Protein AF-A0A7J9R5N6-F1 (afdb_monomer_lite)

Sequence (129 aa):
MNKGIIIGIPIIIAVIIGILAVSMMPEGSEKMEVEDTLDKEIRPEDNPEIEKKIKEIEKIADENDYEVLPREWQTSGPFQVDRTQYALGEKIFIRIGGLQFQDIGQIAVMKPLNDTHKEVYLTIPFDGA

Secondary structure (DSSP, 8-state):
--HHHHHHHHHHHHHHHHHHHHHTS-----------GGG--------HHHHHHHHHHHHHHHHS----PPP--EEETTEEES-S---TTPPPPEEE-S--TT-EEEEEEEEESSSS-EEEEEEEEEE--

Radius of gyration: 31.15 Å; chains: 1; bounding box: 103×32×51 Å

Structure (mmCIF, N/CA/C/O backbone):
data_AF-A0A7J9R5N6-F1
#
_entry.id   AF-A0A7J9R5N6-F1
#
loop_
_atom_site.group_PDB
_atom_site.id
_atom_site.type_symbol
_atom_site.label_atom_id
_atom_site.label_alt_id
_atom_site.label_comp_id
_atom_site.label_asym_id
_atom_site.label_entity_id
_atom_site.label_seq_id
_atom_site.pdbx_PDB_ins_code
_atom_site.Cartn_x
_atom_site.Cartn_y
_atom_site.Cartn_z
_atom_site.occupancy
_atom_site.B_iso_or_equiv
_atom_site.auth_seq_id
_atom_site.auth_comp_id
_atom_site.auth_asym_id
_atom_site.auth_atom_id
_atom_site.pdbx_PDB_model_num
ATOM 1 N N . MET A 1 1 ? 82.107 11.841 15.723 1.00 51.16 1 MET A N 1
ATOM 2 C CA . MET A 1 1 ? 80.765 11.316 16.061 1.00 51.16 1 MET A CA 1
ATOM 3 C C . MET A 1 1 ? 79.740 12.292 15.497 1.00 51.16 1 MET A C 1
ATOM 5 O O . MET A 1 1 ? 79.662 13.426 15.959 1.00 51.16 1 MET A O 1
ATOM 9 N N . ASN A 1 2 ? 79.102 11.927 14.382 1.00 46.72 2 ASN A N 1
ATOM 10 C CA . ASN A 1 2 ? 78.453 12.880 13.478 1.00 46.72 2 ASN A CA 1
ATOM 11 C C . ASN A 1 2 ? 77.082 13.306 14.013 1.00 46.72 2 ASN A C 1
ATOM 13 O O . ASN A 1 2 ? 76.131 12.527 14.006 1.00 46.72 2 ASN A O 1
ATOM 17 N N . LYS A 1 3 ? 76.991 14.568 14.446 1.00 49.97 3 LYS A N 1
ATOM 18 C CA . LYS A 1 3 ? 75.804 15.192 15.057 1.00 49.97 3 LYS A CA 1
ATOM 19 C C . LYS A 1 3 ? 74.533 15.116 14.186 1.00 49.97 3 LYS A C 1
ATOM 21 O O . LYS A 1 3 ? 73.443 15.228 14.724 1.00 49.97 3 LYS A O 1
ATOM 26 N N . GLY A 1 4 ? 74.655 14.860 12.879 1.00 52.09 4 GLY A N 1
ATOM 27 C CA . GLY A 1 4 ? 73.518 14.674 11.966 1.00 52.09 4 GLY A CA 1
ATOM 28 C C . GLY A 1 4 ? 72.797 13.321 12.076 1.00 52.09 4 GLY A C 1
ATOM 29 O O . GLY A 1 4 ? 71.593 13.267 11.861 1.00 52.09 4 GLY A O 1
ATOM 30 N N . ILE A 1 5 ? 73.483 12.239 12.474 1.00 47.03 5 ILE A N 1
ATOM 31 C CA . ILE A 1 5 ? 72.847 10.911 12.637 1.00 47.03 5 ILE A CA 1
ATOM 32 C C . ILE A 1 5 ? 72.027 10.861 13.937 1.00 47.03 5 ILE A C 1
ATOM 34 O O . ILE A 1 5 ? 70.969 10.242 13.989 1.00 47.03 5 ILE A O 1
ATOM 38 N N . ILE A 1 6 ? 72.474 11.582 14.969 1.00 49.31 6 ILE A N 1
ATOM 39 C CA . ILE A 1 6 ? 71.835 11.610 16.294 1.00 49.31 6 ILE A CA 1
ATOM 40 C C . ILE A 1 6 ? 70.508 12.392 16.274 1.00 49.31 6 ILE A C 1
ATOM 42 O O . ILE A 1 6 ? 69.624 12.094 17.066 1.00 49.31 6 ILE A O 1
ATOM 46 N N . ILE A 1 7 ? 70.339 13.353 15.356 1.00 52.22 7 ILE A N 1
ATOM 47 C CA . ILE A 1 7 ? 69.113 14.166 15.239 1.00 52.22 7 ILE A CA 1
ATOM 48 C C . ILE A 1 7 ? 68.094 13.525 14.276 1.00 52.22 7 ILE A C 1
ATOM 50 O O . ILE A 1 7 ? 66.893 13.682 14.469 1.00 52.22 7 ILE A O 1
ATOM 54 N N . GLY A 1 8 ? 68.538 12.745 13.282 1.00 49.56 8 GLY A N 1
ATOM 55 C CA . GLY A 1 8 ? 67.637 12.072 12.333 1.00 49.56 8 GLY A CA 1
ATOM 56 C C . GLY A 1 8 ? 66.862 10.889 12.927 1.00 49.56 8 GLY A C 1
ATOM 57 O O . GLY A 1 8 ? 65.682 10.712 12.634 1.00 49.56 8 GLY A O 1
ATOM 58 N N . ILE A 1 9 ? 67.497 10.109 13.808 1.00 58.28 9 ILE A N 1
ATOM 59 C CA . ILE A 1 9 ? 66.881 8.946 14.472 1.00 58.28 9 ILE A CA 1
ATOM 60 C C . ILE A 1 9 ? 65.644 9.316 15.321 1.00 58.28 9 ILE A C 1
ATOM 62 O O . ILE A 1 9 ? 64.608 8.676 15.135 1.00 58.28 9 ILE A O 1
ATOM 66 N N . PRO A 1 10 ? 65.670 10.337 16.206 1.00 61.22 10 PRO A N 1
ATOM 67 C CA . PRO A 1 10 ? 64.497 10.678 17.013 1.00 61.22 10 PRO A CA 1
ATOM 68 C C . PRO A 1 10 ? 63.329 11.214 16.175 1.00 61.22 10 PRO A C 1
ATOM 70 O O . PRO A 1 10 ? 62.179 10.954 16.517 1.00 61.22 10 PRO A O 1
ATOM 73 N N . ILE A 1 11 ? 63.597 11.899 15.057 1.00 68.94 11 ILE A N 1
ATOM 74 C CA . ILE A 1 11 ? 62.547 12.418 14.164 1.00 68.94 11 ILE A CA 1
ATOM 75 C C . ILE A 1 11 ? 61.817 11.267 13.463 1.00 68.94 11 ILE A C 1
ATOM 77 O O . ILE A 1 11 ? 60.590 11.257 13.409 1.00 68.94 11 ILE A O 1
ATOM 81 N N . ILE A 1 12 ? 62.553 10.264 12.979 1.00 67.69 12 ILE A N 1
ATOM 82 C CA . ILE A 1 12 ? 61.960 9.088 12.325 1.00 67.69 12 ILE A CA 1
ATOM 83 C C . ILE A 1 12 ? 61.115 8.281 13.321 1.00 67.69 12 ILE A C 1
ATOM 85 O O . ILE A 1 12 ? 60.000 7.880 12.995 1.00 67.69 12 ILE A O 1
ATOM 89 N N . ILE A 1 13 ? 61.603 8.099 14.552 1.00 71.69 13 ILE A N 1
ATOM 90 C CA . ILE A 1 13 ? 60.852 7.413 15.614 1.00 71.69 13 ILE A CA 1
ATOM 91 C C . ILE A 1 13 ? 59.565 8.178 15.954 1.00 71.69 13 ILE A C 1
ATOM 93 O O . ILE A 1 13 ? 58.511 7.560 16.083 1.00 71.69 13 ILE A O 1
ATOM 97 N N . ALA A 1 14 ? 59.614 9.512 16.031 1.00 69.56 14 ALA A N 1
ATOM 98 C CA . ALA A 1 14 ? 58.434 10.333 16.302 1.00 69.56 14 ALA A CA 1
ATOM 99 C C . ALA A 1 14 ? 57.363 10.218 15.202 1.00 69.56 14 ALA A C 1
ATOM 101 O O . ALA A 1 14 ? 56.177 10.129 15.512 1.00 69.56 14 ALA A O 1
ATOM 102 N N . VAL A 1 15 ? 57.767 10.157 13.928 1.00 72.31 15 VAL A N 1
ATOM 103 C CA . VAL A 1 15 ? 56.837 9.966 12.800 1.00 72.31 15 VAL A CA 1
ATOM 104 C C . VAL A 1 15 ? 56.191 8.580 12.847 1.00 72.31 15 VAL A C 1
ATOM 106 O O . VAL A 1 15 ? 54.979 8.469 12.676 1.00 72.31 15 VAL A O 1
ATOM 109 N N . ILE A 1 16 ? 56.965 7.531 13.141 1.00 70.81 16 ILE A N 1
ATOM 110 C CA . ILE A 1 16 ? 56.441 6.161 13.251 1.00 70.81 16 ILE A CA 1
ATOM 111 C C . ILE A 1 16 ? 55.447 6.047 14.412 1.00 70.81 16 ILE A C 1
ATOM 113 O O . ILE A 1 16 ? 54.372 5.482 14.230 1.00 70.81 16 ILE A O 1
ATOM 117 N N . ILE A 1 17 ? 55.765 6.625 15.577 1.00 69.56 17 ILE A N 1
ATOM 118 C CA . ILE A 1 17 ? 54.854 6.657 16.733 1.00 69.56 17 ILE A CA 1
ATOM 119 C C . ILE A 1 17 ? 53.584 7.447 16.398 1.00 69.56 17 ILE A C 1
ATOM 121 O O . ILE A 1 17 ? 52.497 7.019 16.771 1.00 69.56 17 ILE A O 1
ATOM 125 N N . GLY A 1 18 ? 53.698 8.557 15.661 1.00 67.50 18 GLY A N 1
ATOM 126 C CA . GLY A 1 18 ? 52.545 9.337 15.209 1.00 67.50 18 GLY A CA 1
ATOM 127 C C . GLY A 1 18 ? 51.607 8.544 14.294 1.00 67.50 18 GLY A C 1
ATOM 128 O O . GLY A 1 18 ? 50.394 8.582 14.484 1.00 67.50 18 GLY A O 1
ATOM 129 N N . ILE A 1 19 ? 52.158 7.769 13.354 1.00 68.25 19 ILE A N 1
ATOM 130 C CA . ILE A 1 19 ? 51.371 6.905 12.457 1.00 68.25 19 ILE A CA 1
ATOM 131 C C . ILE A 1 19 ? 50.691 5.774 13.246 1.00 68.25 19 ILE A C 1
ATOM 133 O O . ILE A 1 19 ? 49.507 5.516 13.044 1.00 68.25 19 ILE A O 1
ATOM 137 N N . LEU A 1 20 ? 51.412 5.144 14.180 1.00 65.06 20 LEU A N 1
ATOM 138 C CA . LEU A 1 20 ? 50.869 4.099 15.059 1.00 65.06 20 LEU A CA 1
ATOM 139 C C . LEU A 1 20 ? 49.776 4.631 15.997 1.00 65.06 20 LEU A C 1
ATOM 141 O O . LEU A 1 20 ? 48.792 3.943 16.251 1.00 65.06 20 LEU A O 1
ATOM 145 N N . ALA A 1 21 ? 49.921 5.862 16.492 1.00 61.12 21 ALA A N 1
ATOM 146 C CA . ALA A 1 21 ? 48.912 6.509 17.324 1.00 61.12 21 ALA A CA 1
ATOM 147 C C . ALA A 1 21 ? 47.633 6.817 16.530 1.00 61.12 21 ALA A C 1
ATOM 149 O O . ALA A 1 21 ? 46.540 6.606 17.046 1.00 61.12 21 ALA A O 1
ATOM 150 N N . VAL A 1 22 ? 47.758 7.246 15.267 1.00 62.72 22 VAL A N 1
ATOM 151 C CA . VAL A 1 22 ? 46.608 7.457 14.370 1.00 62.72 22 VAL A CA 1
ATOM 152 C C . VAL A 1 22 ? 45.911 6.136 14.033 1.00 62.72 22 VAL A C 1
ATOM 154 O O . VAL A 1 22 ? 44.687 6.095 14.040 1.00 62.72 22 VAL A O 1
ATOM 157 N N . SER A 1 23 ? 46.646 5.037 13.818 1.00 58.03 23 SER A N 1
ATOM 158 C CA . SER A 1 23 ? 46.027 3.724 13.554 1.00 58.03 23 SER A CA 1
ATOM 159 C C . SER A 1 23 ? 45.374 3.081 14.785 1.00 58.03 23 SER A C 1
ATOM 161 O O . SER A 1 23 ? 44.673 2.083 14.645 1.00 58.03 23 SER A O 1
ATOM 163 N N . MET A 1 24 ? 45.644 3.597 15.989 1.00 53.59 24 MET A N 1
ATOM 164 C CA . MET A 1 24 ? 45.009 3.167 17.242 1.00 53.59 24 MET A CA 1
ATOM 165 C C . MET A 1 24 ? 43.926 4.132 17.734 1.00 53.59 24 MET A C 1
ATOM 167 O O . MET A 1 24 ? 43.312 3.870 18.770 1.00 53.59 24 MET A O 1
ATOM 171 N N . MET A 1 25 ? 43.656 5.223 17.009 1.00 55.78 25 MET A N 1
ATOM 172 C CA . MET A 1 25 ? 42.454 6.012 17.251 1.00 55.78 25 MET A CA 1
ATOM 173 C C . MET A 1 25 ? 41.242 5.175 16.827 1.00 55.78 25 MET A C 1
ATOM 175 O O . MET A 1 25 ? 41.191 4.736 15.678 1.00 55.78 25 MET A O 1
ATOM 179 N N . PRO A 1 26 ? 40.271 4.9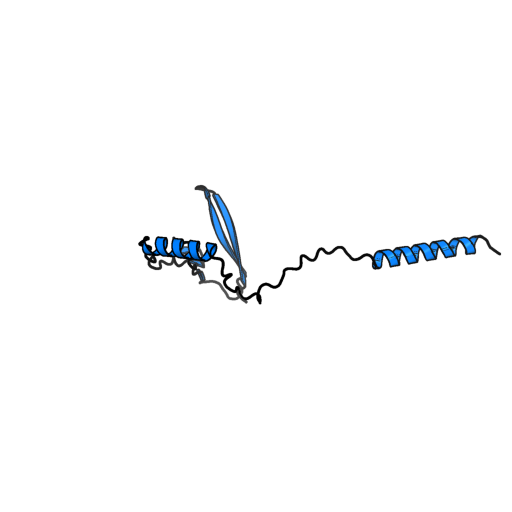22 17.723 1.00 48.28 26 PRO A N 1
ATOM 180 C CA . PRO A 1 26 ? 39.036 4.278 17.321 1.00 48.28 26 PRO A CA 1
ATOM 181 C C . PRO A 1 26 ? 38.360 5.187 16.296 1.00 48.28 26 PRO A C 1
ATOM 183 O O . PRO A 1 26 ? 38.066 6.347 16.589 1.00 48.28 26 PRO A O 1
ATOM 186 N N . GLU A 1 27 ? 38.148 4.677 15.082 1.00 51.62 27 GLU A N 1
ATOM 187 C CA . GLU A 1 27 ? 37.240 5.309 14.134 1.00 51.62 27 GLU A CA 1
ATOM 188 C C . GLU A 1 27 ? 35.908 5.478 14.860 1.00 51.62 27 GLU A C 1
ATOM 190 O O . GLU A 1 27 ? 35.263 4.492 15.233 1.00 51.62 27 GLU A O 1
ATOM 195 N N . GLY A 1 28 ? 35.548 6.736 15.123 1.00 48.12 28 GLY A N 1
ATOM 196 C CA . GLY A 1 28 ? 34.264 7.142 15.672 1.00 48.12 28 GLY A CA 1
ATOM 197 C C . GLY A 1 28 ? 33.157 6.791 14.690 1.00 48.12 28 GLY A C 1
ATOM 198 O O . GLY A 1 28 ? 32.595 7.653 14.027 1.00 48.12 28 GLY A O 1
ATOM 199 N N . SER A 1 29 ? 32.875 5.500 14.582 1.00 46.41 29 SER A N 1
ATOM 200 C CA . SER A 1 29 ? 31.585 4.995 14.183 1.00 46.41 29 SER A CA 1
ATOM 201 C C . SER A 1 29 ? 30.740 5.047 15.446 1.00 46.41 29 SER A C 1
ATOM 203 O O . SER A 1 29 ? 30.816 4.164 16.299 1.00 46.41 29 SER A O 1
ATOM 205 N N . GLU A 1 30 ? 29.924 6.091 15.586 1.00 47.75 30 GLU A N 1
ATOM 206 C CA . GLU A 1 30 ? 28.648 5.902 16.269 1.00 47.75 30 GLU A CA 1
ATOM 207 C C . GLU A 1 30 ? 27.880 4.878 15.429 1.00 47.75 30 GLU A C 1
ATOM 209 O O . GLU A 1 30 ? 27.092 5.200 14.540 1.00 47.75 30 GLU A O 1
ATOM 214 N N . LYS A 1 31 ? 28.194 3.5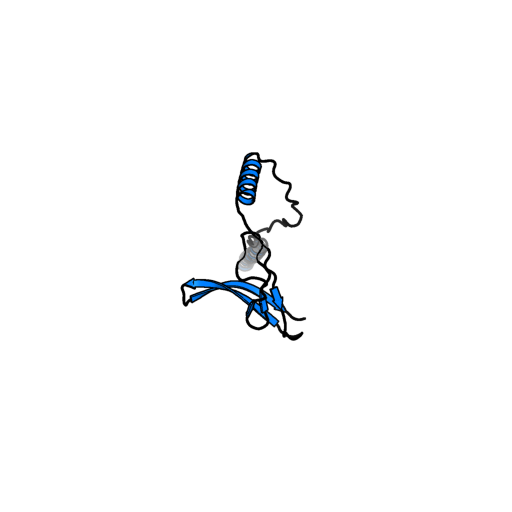99 15.646 1.00 37.94 31 LYS A N 1
ATOM 215 C CA . LYS A 1 31 ? 27.295 2.518 15.296 1.00 37.94 31 LYS A CA 1
ATOM 216 C C . LYS A 1 31 ? 26.109 2.752 16.205 1.00 37.94 31 LYS A C 1
ATOM 218 O O . LYS A 1 31 ? 26.182 2.481 17.398 1.00 37.94 31 LYS A O 1
ATOM 223 N N . MET A 1 32 ? 25.063 3.353 15.657 1.00 44.97 32 MET A N 1
ATOM 224 C CA . MET A 1 32 ? 23.759 3.324 16.285 1.00 44.97 32 MET A CA 1
ATOM 225 C C . MET A 1 32 ? 23.409 1.838 16.395 1.00 44.97 32 MET A C 1
ATOM 227 O O . MET A 1 32 ? 23.072 1.201 15.397 1.00 44.97 32 MET A O 1
ATOM 231 N N . GLU A 1 33 ? 23.652 1.256 17.568 1.00 41.03 33 GLU A N 1
ATOM 232 C CA . GLU A 1 33 ? 23.272 -0.115 17.872 1.00 41.03 33 GLU A CA 1
ATOM 233 C C . GLU A 1 33 ? 21.747 -0.151 17.806 1.00 41.03 33 GLU A C 1
ATOM 235 O O . GLU A 1 33 ? 21.053 0.356 18.685 1.00 41.03 33 GLU A O 1
ATOM 240 N N . VAL A 1 34 ? 21.216 -0.662 16.697 1.00 54.53 34 VAL A N 1
ATOM 241 C CA . VAL A 1 34 ? 19.796 -0.976 16.602 1.00 54.53 34 VAL A CA 1
ATOM 242 C C . VAL A 1 34 ? 19.615 -2.220 17.462 1.00 54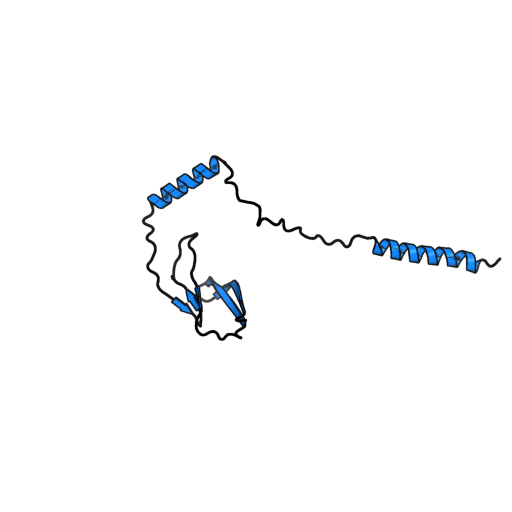.53 34 VAL A C 1
ATOM 244 O O . VAL A 1 34 ? 20.044 -3.303 17.070 1.00 54.53 34 VAL A O 1
ATOM 247 N N . GLU A 1 35 ? 19.075 -2.044 18.671 1.00 48.41 35 GLU A N 1
ATOM 248 C CA . GLU A 1 35 ? 18.673 -3.154 19.538 1.00 48.41 35 GLU A CA 1
ATOM 249 C C . GLU A 1 35 ? 17.750 -4.065 18.717 1.00 48.41 35 GLU A C 1
ATOM 251 O O . GLU A 1 35 ? 16.719 -3.616 18.203 1.00 48.41 35 GLU A O 1
ATOM 256 N N . ASP A 1 36 ? 18.155 -5.324 18.538 1.00 48.19 36 ASP A N 1
ATOM 257 C CA . ASP A 1 36 ? 17.347 -6.337 17.870 1.00 48.19 36 ASP A CA 1
ATOM 258 C C . ASP A 1 36 ? 16.125 -6.625 18.750 1.00 48.19 36 ASP A C 1
ATOM 260 O O . ASP A 1 36 ? 16.157 -7.408 19.697 1.00 48.19 36 ASP A O 1
ATOM 264 N N . THR A 1 37 ? 15.049 -5.883 18.499 1.00 55.19 37 THR A N 1
ATOM 265 C CA . THR A 1 37 ? 13.785 -6.000 19.234 1.00 55.19 37 THR A CA 1
ATOM 266 C C . THR A 1 37 ? 12.917 -7.141 18.710 1.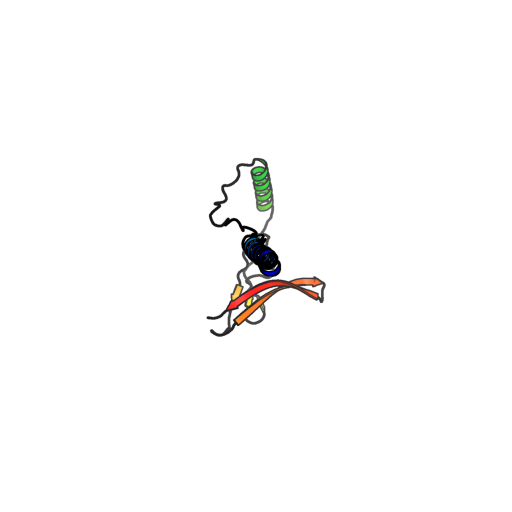00 55.19 37 THR A C 1
ATOM 268 O O . THR A 1 37 ? 11.819 -7.335 19.230 1.00 55.19 37 THR A O 1
ATOM 271 N N . LEU A 1 38 ? 13.392 -7.922 17.729 1.00 52.78 38 LEU A N 1
ATOM 272 C CA . LEU A 1 38 ? 12.632 -9.033 17.153 1.00 52.78 38 LEU A CA 1
ATOM 273 C C . LEU A 1 38 ? 12.334 -10.130 18.192 1.00 52.78 38 LEU A C 1
ATOM 275 O O . LEU A 1 38 ? 11.263 -10.732 18.152 1.00 52.78 38 LEU A O 1
ATOM 279 N N . ASP A 1 39 ? 13.233 -10.310 19.166 1.00 48.66 39 ASP A N 1
ATOM 280 C CA . ASP A 1 39 ? 13.107 -11.289 20.256 1.00 48.66 39 ASP A CA 1
ATOM 281 C C . ASP A 1 39 ? 12.524 -10.694 21.551 1.00 48.66 39 ASP A C 1
ATOM 283 O O . ASP A 1 39 ? 12.337 -11.397 22.552 1.00 48.66 39 ASP A O 1
ATOM 287 N N . LYS A 1 40 ? 12.208 -9.392 21.563 1.00 50.56 40 LYS A N 1
ATOM 288 C CA . LYS A 1 40 ? 11.554 -8.744 22.703 1.00 50.56 40 LYS A CA 1
ATOM 289 C C . LYS A 1 40 ? 10.062 -9.023 22.612 1.00 50.56 40 LYS A C 1
ATOM 291 O O . LYS A 1 40 ? 9.277 -8.208 22.135 1.00 50.56 40 LYS A O 1
ATOM 296 N N . GLU A 1 41 ? 9.681 -10.213 23.060 1.00 54.22 41 GLU A N 1
ATOM 297 C CA . GLU A 1 41 ? 8.284 -10.581 23.251 1.00 54.22 41 GLU A CA 1
ATOM 298 C C . GLU A 1 41 ? 7.609 -9.467 24.070 1.00 54.22 41 GLU A C 1
ATOM 300 O O . GLU A 1 41 ? 8.005 -9.193 25.208 1.00 54.22 41 GLU A O 1
ATOM 305 N N . ILE A 1 42 ? 6.650 -8.761 23.459 1.00 52.34 42 ILE A N 1
ATOM 306 C CA . ILE A 1 42 ? 5.887 -7.702 24.123 1.00 52.34 42 ILE A CA 1
ATOM 307 C C . ILE A 1 42 ? 5.063 -8.394 25.202 1.00 52.34 42 ILE A C 1
ATOM 309 O O . ILE A 1 42 ? 3.961 -8.882 24.956 1.00 52.34 42 ILE A O 1
ATOM 313 N N . ARG A 1 43 ? 5.614 -8.483 26.410 1.00 56.16 43 ARG A N 1
ATOM 314 C CA . ARG A 1 43 ? 4.818 -8.830 27.578 1.00 56.16 43 ARG A CA 1
ATOM 315 C C . ARG A 1 43 ? 3.879 -7.652 27.797 1.00 56.16 43 ARG A C 1
ATOM 317 O O . ARG A 1 43 ? 4.382 -6.528 27.846 1.00 56.16 43 ARG A O 1
ATOM 324 N N . PRO A 1 44 ? 2.554 -7.861 27.870 1.00 57.97 44 PRO A N 1
ATOM 325 C CA . PRO A 1 44 ? 1.659 -6.783 28.247 1.00 57.97 44 PRO A CA 1
ATOM 326 C C . PRO A 1 44 ? 2.171 -6.221 29.573 1.00 57.97 44 PRO A C 1
ATOM 328 O O . PRO A 1 44 ? 2.323 -6.944 30.555 1.00 57.97 44 PRO A O 1
ATOM 331 N N . GLU A 1 45 ? 2.574 -4.956 29.557 1.00 64.06 45 GLU A N 1
ATOM 332 C CA . GLU A 1 45 ? 2.935 -4.256 30.774 1.00 64.06 45 GLU A CA 1
ATOM 333 C C . GLU A 1 45 ? 1.623 -4.051 31.532 1.00 64.06 45 GLU A C 1
ATOM 335 O O . GLU A 1 45 ? 0.733 -3.359 31.030 1.00 64.06 45 GLU A O 1
ATOM 340 N N . ASP A 1 46 ? 1.481 -4.711 32.687 1.00 63.88 46 ASP A N 1
ATOM 341 C CA . ASP A 1 46 ? 0.307 -4.639 33.567 1.00 63.88 46 ASP A CA 1
ATOM 342 C C . ASP A 1 46 ? 0.215 -3.234 34.194 1.00 63.88 46 ASP A C 1
ATOM 344 O O . ASP A 1 46 ? 0.435 -3.018 35.388 1.00 63.88 46 ASP A O 1
ATOM 348 N N . ASN A 1 47 ? -0.044 -2.233 33.355 1.00 79.25 47 ASN A N 1
ATOM 349 C CA . ASN A 1 47 ? -0.249 -0.856 33.749 1.00 79.25 47 ASN A CA 1
ATOM 350 C C . ASN A 1 47 ? -1.765 -0.598 33.828 1.00 79.25 47 ASN A C 1
ATOM 352 O O . ASN A 1 47 ? -2.451 -0.645 32.800 1.00 79.25 47 ASN A O 1
ATOM 356 N N . PRO A 1 48 ? -2.303 -0.253 35.012 1.00 81.06 48 PRO A N 1
ATOM 357 C CA . PRO A 1 48 ? -3.735 -0.005 35.198 1.00 81.06 48 PRO A CA 1
ATOM 358 C C . PRO A 1 48 ? -4.271 1.141 34.322 1.00 81.06 48 PRO A C 1
ATOM 360 O O . PRO A 1 48 ? -5.468 1.208 34.038 1.00 81.06 48 PRO A O 1
ATOM 363 N N . GLU A 1 49 ? -3.404 2.049 33.871 1.00 82.81 49 GLU A N 1
ATOM 364 C CA . GLU A 1 49 ? -3.766 3.130 32.956 1.00 82.81 49 GLU A CA 1
ATOM 365 C C . GLU A 1 49 ? -3.988 2.624 31.518 1.00 82.81 49 GLU A C 1
ATOM 367 O O . GLU A 1 49 ? -4.888 3.109 30.828 1.00 82.81 49 GLU A O 1
ATOM 372 N N . ILE A 1 50 ? -3.230 1.606 31.086 1.00 78.75 50 ILE A N 1
ATOM 373 C CA . ILE A 1 50 ? -3.393 0.948 29.780 1.00 78.75 50 ILE A CA 1
ATOM 374 C C . ILE A 1 50 ? -4.689 0.135 29.767 1.00 78.75 50 ILE A C 1
ATOM 376 O O . ILE A 1 50 ? -5.485 0.288 28.842 1.00 78.75 50 ILE A O 1
ATOM 380 N N . GLU A 1 51 ? -4.967 -0.643 30.818 1.00 81.44 51 GLU A N 1
ATOM 381 C CA . GLU A 1 51 ? -6.228 -1.394 30.936 1.00 81.44 51 GLU A CA 1
ATOM 382 C C . GLU A 1 51 ? -7.459 -0.484 30.881 1.00 81.44 51 GLU A C 1
ATOM 384 O O . GLU A 1 51 ? -8.471 -0.811 30.256 1.00 81.44 51 GLU A O 1
ATOM 389 N N . LYS A 1 52 ? -7.379 0.684 31.529 1.00 86.88 52 LYS A N 1
ATOM 390 C CA . LYS A 1 52 ? -8.463 1.667 31.518 1.00 86.88 52 LYS A CA 1
ATOM 391 C C . LYS A 1 52 ? -8.707 2.216 30.111 1.00 86.88 52 LYS A C 1
ATOM 393 O O . LYS A 1 52 ? -9.862 2.330 29.710 1.00 86.88 52 LYS A O 1
ATOM 398 N N . LYS A 1 53 ? -7.638 2.510 29.362 1.00 85.12 53 LYS A N 1
ATOM 399 C CA . LYS A 1 53 ? -7.731 2.959 27.964 1.00 85.12 53 LYS A CA 1
ATOM 400 C C . LYS A 1 53 ? -8.255 1.866 27.035 1.00 85.12 53 LYS A C 1
ATOM 402 O O . LYS A 1 53 ? -9.052 2.173 26.157 1.00 85.12 53 LYS A O 1
ATOM 407 N N . ILE A 1 54 ? -7.867 0.606 27.243 1.00 83.38 54 ILE A N 1
ATOM 408 C CA . ILE A 1 54 ? -8.394 -0.530 26.470 1.00 83.38 54 ILE A CA 1
ATOM 409 C C . ILE A 1 54 ? -9.907 -0.655 26.677 1.00 83.38 54 ILE A C 1
ATOM 411 O O . ILE A 1 54 ? -10.643 -0.675 25.697 1.00 83.38 54 ILE A O 1
ATOM 415 N N . LYS A 1 55 ? -10.389 -0.623 27.927 1.00 85.75 55 LYS A N 1
ATOM 416 C CA . LYS A 1 55 ? -11.834 -0.663 28.227 1.00 85.75 55 LYS A CA 1
ATOM 417 C C . LYS A 1 55 ? -12.606 0.520 27.643 1.00 85.75 55 LYS A C 1
ATOM 419 O O . LYS A 1 55 ? -13.761 0.372 27.258 1.00 85.75 55 LYS A O 1
ATOM 424 N N . GLU A 1 56 ? -11.996 1.702 27.606 1.00 85.06 56 GLU A N 1
ATOM 425 C CA . GLU A 1 56 ? -12.589 2.880 26.968 1.00 85.06 56 GLU A CA 1
ATOM 426 C C . GLU A 1 56 ? -12.724 2.680 25.451 1.00 85.06 56 GLU A C 1
ATOM 428 O O . GLU A 1 56 ? -13.790 2.945 24.901 1.00 85.06 56 GLU A O 1
ATOM 433 N N . ILE A 1 57 ? -11.695 2.135 24.794 1.00 80.31 57 ILE A N 1
ATOM 434 C CA . ILE A 1 57 ? -11.725 1.794 23.364 1.00 80.31 57 ILE A CA 1
ATOM 435 C C . ILE A 1 57 ? -12.764 0.704 23.074 1.00 80.31 57 ILE A C 1
ATOM 437 O O . ILE A 1 57 ? -13.527 0.849 22.124 1.00 80.31 57 ILE A O 1
ATOM 441 N N . GLU A 1 58 ? -12.832 -0.354 23.887 1.00 78.06 58 GLU A N 1
ATOM 442 C CA . GLU A 1 58 ? -13.824 -1.433 23.747 1.00 78.06 58 GLU A CA 1
ATOM 443 C C . GLU A 1 58 ? -15.252 -0.899 23.860 1.00 78.06 58 GLU A C 1
ATOM 445 O O . GLU A 1 58 ? -16.095 -1.205 23.023 1.00 78.06 58 GLU A O 1
ATOM 450 N N . LYS A 1 59 ? -15.511 -0.028 24.841 1.00 80.00 59 LYS A N 1
ATOM 451 C CA . LYS A 1 59 ? -16.819 0.610 24.998 1.00 80.00 59 LYS A CA 1
ATOM 452 C C . LYS A 1 59 ? -17.182 1.480 23.789 1.00 80.00 59 LYS A C 1
ATOM 454 O O . LYS A 1 59 ? -18.321 1.451 23.342 1.00 80.00 59 LYS A O 1
ATOM 459 N N . ILE A 1 60 ? -16.222 2.235 23.250 1.00 73.88 60 ILE A N 1
ATOM 460 C CA . ILE A 1 60 ? -16.421 3.031 22.030 1.00 73.88 60 ILE A CA 1
ATOM 461 C C . ILE A 1 60 ? -16.680 2.120 20.823 1.00 73.88 60 ILE A C 1
ATOM 463 O O . ILE A 1 60 ? -17.476 2.484 19.963 1.00 73.88 60 ILE A O 1
ATOM 467 N N . ALA A 1 61 ? -16.023 0.962 20.736 1.00 66.44 61 ALA A N 1
ATOM 468 C CA . ALA A 1 61 ? -16.227 0.003 19.654 1.00 66.44 61 ALA A CA 1
ATOM 469 C C . ALA A 1 61 ? -17.619 -0.647 19.717 1.00 66.44 61 ALA A C 1
ATOM 471 O O . ALA A 1 61 ? -18.269 -0.737 18.685 1.00 66.44 61 ALA A O 1
ATOM 472 N N . ASP A 1 62 ? -18.096 -1.012 20.911 1.00 67.75 62 ASP A N 1
ATOM 473 C CA . ASP A 1 62 ? -19.454 -1.540 21.124 1.00 67.75 62 ASP A CA 1
ATOM 474 C C . ASP A 1 62 ? -20.548 -0.484 20.873 1.00 67.75 62 ASP A C 1
ATOM 476 O O . ASP A 1 62 ? -21.666 -0.824 20.492 1.00 67.75 62 ASP A O 1
ATOM 480 N N . GLU A 1 63 ? -20.244 0.801 21.087 1.00 70.50 63 GLU A N 1
ATOM 481 C CA . GLU A 1 63 ? -21.152 1.921 20.798 1.00 70.50 63 GLU A CA 1
ATOM 482 C C . GLU A 1 63 ? -21.092 2.390 19.330 1.00 70.50 63 GLU A C 1
ATOM 484 O O . GLU A 1 63 ? -21.978 3.125 18.888 1.00 70.50 63 GLU A O 1
ATOM 489 N N . ASN A 1 64 ? -20.069 1.993 18.565 1.00 66.56 64 ASN A N 1
ATOM 490 C CA . ASN A 1 64 ? -19.953 2.314 17.145 1.00 66.56 64 ASN A CA 1
ATOM 491 C C . ASN A 1 64 ? -20.517 1.172 16.291 1.00 66.56 64 ASN A C 1
ATOM 493 O O . ASN A 1 64 ? -19.977 0.071 16.286 1.00 66.56 64 ASN A O 1
ATOM 497 N N . ASP A 1 65 ? -21.516 1.475 15.459 1.00 65.56 65 ASP A N 1
ATOM 498 C CA . ASP A 1 65 ? -22.028 0.593 14.394 1.00 65.56 65 ASP A CA 1
ATOM 499 C C . ASP A 1 65 ? -21.016 0.456 13.231 1.00 65.56 65 ASP A C 1
ATOM 501 O O . ASP A 1 65 ? -21.334 0.681 12.059 1.00 65.56 65 ASP A O 1
ATOM 505 N N . TYR A 1 66 ? -19.746 0.155 13.526 1.00 68.81 66 TYR A N 1
ATOM 506 C CA . TYR A 1 66 ? -18.744 -0.038 12.486 1.00 68.81 66 TYR A CA 1
ATOM 507 C C . TYR A 1 66 ? -18.980 -1.372 11.774 1.00 68.81 66 TYR A C 1
ATOM 509 O O . TYR A 1 66 ? -18.573 -2.441 12.231 1.00 68.81 66 TYR A O 1
ATOM 517 N N . GLU A 1 67 ? -19.617 -1.296 10.611 1.00 72.00 67 GLU A N 1
ATOM 518 C CA . GLU A 1 67 ? -19.756 -2.428 9.711 1.00 72.00 67 GLU A CA 1
ATOM 519 C C . GLU A 1 67 ? -18.567 -2.509 8.751 1.00 72.00 67 GLU A C 1
ATOM 521 O O . GLU A 1 67 ? -18.218 -1.566 8.036 1.00 72.00 67 GLU A O 1
ATOM 526 N N . VAL A 1 68 ? -17.953 -3.690 8.708 1.00 71.06 68 VAL A N 1
ATOM 527 C CA . VAL A 1 68 ? -16.880 -4.012 7.771 1.00 71.06 68 VAL A CA 1
ATOM 528 C C . VAL A 1 68 ? -17.417 -3.893 6.343 1.00 71.06 68 VAL A C 1
ATOM 530 O O . VAL A 1 68 ? -18.211 -4.724 5.898 1.00 71.06 68 VAL A O 1
ATOM 533 N N . LEU A 1 69 ? -16.950 -2.880 5.608 1.00 74.62 69 LEU A N 1
ATOM 534 C CA . LEU A 1 69 ? -17.411 -2.629 4.243 1.00 74.62 69 LEU A CA 1
ATOM 535 C C . LEU A 1 69 ? -17.175 -3.851 3.331 1.00 74.62 69 LEU A C 1
ATOM 537 O O . LEU A 1 69 ? -16.154 -4.551 3.456 1.00 74.62 69 LEU A O 1
ATOM 541 N N . PRO A 1 70 ? -18.090 -4.121 2.380 1.00 82.44 70 PRO A N 1
ATOM 542 C CA . PRO A 1 70 ? -17.873 -5.148 1.372 1.00 82.44 70 PRO A CA 1
ATOM 543 C C . PRO A 1 70 ? -16.602 -4.842 0.570 1.00 82.44 70 PRO A C 1
ATOM 545 O O . PRO A 1 70 ? -16.236 -3.688 0.359 1.00 82.44 70 PRO A O 1
ATOM 548 N N . ARG A 1 71 ? -15.898 -5.893 0.137 1.00 84.81 71 ARG A N 1
ATOM 549 C CA . ARG A 1 71 ? -14.659 -5.734 -0.634 1.00 84.81 71 ARG A CA 1
ATOM 550 C C . ARG A 1 71 ? -14.977 -5.305 -2.060 1.00 84.81 71 ARG A C 1
ATOM 552 O O . ARG A 1 71 ? -15.687 -6.016 -2.771 1.00 84.81 71 ARG A O 1
ATOM 559 N N . GLU A 1 72 ? -14.370 -4.209 -2.486 1.00 90.38 72 GLU A N 1
ATOM 560 C CA . GLU A 1 72 ? -14.467 -3.680 -3.837 1.00 90.38 72 GLU A CA 1
ATOM 561 C C . GLU A 1 72 ? -13.060 -3.404 -4.373 1.00 90.38 72 GLU A C 1
ATOM 563 O O . GLU A 1 72 ? -12.368 -2.491 -3.925 1.00 90.38 72 GLU A O 1
ATOM 568 N N . TRP A 1 73 ? -12.628 -4.218 -5.336 1.00 92.25 73 TRP A N 1
ATOM 569 C CA . TRP A 1 73 ? -11.262 -4.183 -5.853 1.00 92.25 73 TRP A CA 1
ATOM 570 C C . TRP A 1 73 ? -11.040 -2.988 -6.786 1.00 92.25 73 TRP A C 1
ATOM 572 O O . TRP A 1 73 ? -11.331 -3.055 -7.981 1.00 92.25 73 TRP A O 1
ATOM 582 N N . GLN A 1 74 ? -10.480 -1.908 -6.245 1.00 90.25 74 GLN A N 1
ATOM 583 C CA . GLN A 1 74 ? -10.124 -0.709 -7.004 1.00 90.25 74 GLN A CA 1
ATOM 584 C C . GLN A 1 74 ? -8.770 -0.900 -7.677 1.00 90.25 74 GLN A C 1
ATOM 586 O O . GLN A 1 74 ? -7.813 -1.309 -7.025 1.00 90.25 74 GLN A O 1
ATOM 591 N N . THR A 1 75 ? -8.674 -0.597 -8.973 1.00 91.12 75 THR A N 1
ATOM 592 C CA . THR A 1 75 ? -7.478 -0.881 -9.785 1.00 91.12 75 THR A CA 1
ATOM 593 C C . THR A 1 75 ? -6.726 0.398 -10.148 1.00 91.12 75 THR A C 1
ATOM 595 O O . THR A 1 75 ? -7.329 1.378 -10.580 1.00 91.12 75 THR A O 1
ATOM 598 N N . SER A 1 76 ? -5.400 0.366 -10.028 1.00 87.25 76 SER A N 1
ATOM 599 C CA . SER A 1 76 ? -4.482 1.405 -10.498 1.00 87.25 76 SER A CA 1
ATOM 600 C C . SER A 1 76 ? -3.257 0.745 -11.132 1.00 87.25 76 SER A C 1
ATOM 602 O O . SER A 1 76 ? -2.393 0.199 -10.442 1.00 87.25 76 SER A O 1
ATOM 604 N N . GLY A 1 77 ? -3.194 0.758 -12.465 1.00 87.62 77 GLY A N 1
ATOM 605 C CA . GLY A 1 77 ? -2.169 0.024 -13.208 1.00 87.62 77 GLY A CA 1
ATOM 606 C C . GLY A 1 77 ? -2.239 -1.490 -12.925 1.00 87.62 77 GLY A C 1
ATOM 607 O O . GLY A 1 77 ? -3.336 -2.047 -12.977 1.00 87.62 77 GLY A O 1
ATOM 608 N N . PRO A 1 78 ? -1.111 -2.163 -12.624 1.00 89.19 78 PRO A N 1
ATOM 609 C CA . PRO A 1 78 ? -1.079 -3.596 -12.312 1.00 89.19 78 PRO A CA 1
ATOM 610 C C . PRO A 1 78 ? -1.513 -3.920 -10.870 1.00 89.19 78 PRO A C 1
ATOM 612 O O . PRO A 1 78 ? -1.519 -5.087 -10.475 1.00 89.19 78 PRO A O 1
ATOM 615 N N . PHE A 1 79 ? -1.848 -2.907 -10.066 1.00 90.88 79 PHE A N 1
ATOM 616 C CA . PHE A 1 79 ? -2.151 -3.056 -8.646 1.00 90.88 79 PHE A CA 1
ATOM 617 C C . PHE A 1 79 ? -3.642 -2.865 -8.376 1.00 90.88 79 PHE A C 1
ATOM 619 O O . PHE A 1 79 ? -4.298 -2.025 -8.996 1.00 90.88 79 PHE A O 1
ATOM 626 N N . GLN A 1 80 ? -4.174 -3.610 -7.411 1.00 93.19 80 GLN A N 1
ATOM 627 C CA . GLN A 1 80 ? -5.538 -3.447 -6.917 1.00 93.19 80 GLN A CA 1
ATOM 628 C C . GLN A 1 80 ? -5.552 -3.415 -5.392 1.00 93.19 80 GLN A C 1
ATOM 630 O O . GLN A 1 80 ? -4.824 -4.183 -4.769 1.00 93.19 80 GLN A O 1
ATOM 635 N N . VAL A 1 81 ? -6.404 -2.580 -4.802 1.00 92.69 81 VAL A N 1
ATOM 636 C CA . VAL A 1 81 ? -6.659 -2.532 -3.351 1.00 92.69 81 VAL A CA 1
ATOM 637 C C . VAL A 1 81 ? -8.081 -2.987 -3.059 1.00 92.69 81 VAL A C 1
ATOM 639 O O . VAL A 1 81 ? -8.972 -2.785 -3.883 1.00 92.69 81 VAL A O 1
ATOM 642 N N . ASP A 1 82 ? -8.305 -3.626 -1.914 1.00 93.19 82 ASP A N 1
ATOM 643 C CA . ASP A 1 82 ? -9.573 -4.298 -1.624 1.00 93.19 82 ASP A CA 1
ATOM 644 C C . ASP A 1 82 ? -10.718 -3.362 -1.215 1.00 93.19 82 ASP A C 1
ATOM 646 O O . ASP A 1 82 ? -11.873 -3.797 -1.228 1.00 93.19 82 ASP A O 1
ATOM 650 N N . ARG A 1 83 ? 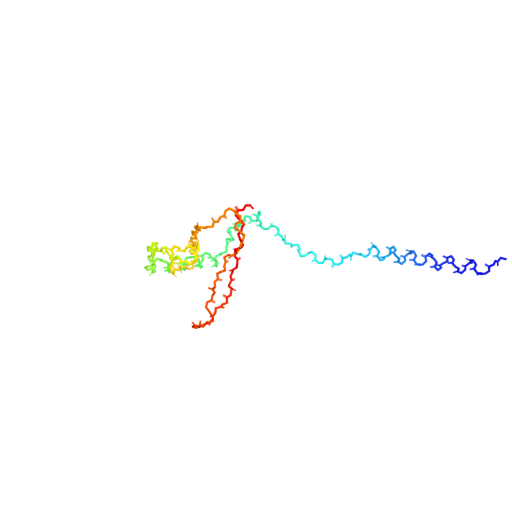-10.413 -2.109 -0.843 1.00 90.19 83 ARG A N 1
ATOM 651 C CA . ARG A 1 83 ? -11.377 -1.066 -0.442 1.00 90.19 83 ARG A CA 1
ATOM 652 C C . ARG A 1 83 ? -10.873 0.348 -0.732 1.00 90.19 83 ARG A C 1
ATOM 654 O O . ARG A 1 83 ? -9.673 0.587 -0.8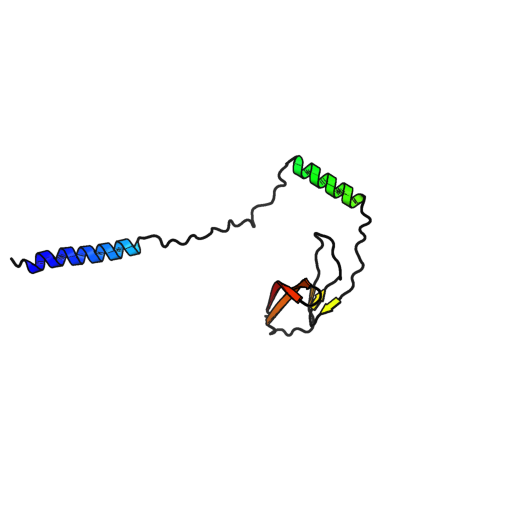81 1.00 90.19 83 ARG A O 1
ATOM 661 N N . THR A 1 84 ? -11.807 1.298 -0.737 1.00 87.25 84 THR A N 1
ATOM 662 C CA . THR A 1 84 ? -11.554 2.748 -0.831 1.00 87.25 84 THR A CA 1
ATOM 663 C C . THR A 1 84 ? -11.346 3.417 0.528 1.00 87.25 84 THR A C 1
ATOM 665 O O . THR A 1 84 ? -10.706 4.465 0.597 1.00 87.25 84 THR A O 1
ATOM 668 N N . GLN A 1 85 ? -11.866 2.821 1.602 1.00 86.69 85 GLN A N 1
ATOM 669 C CA . GLN A 1 85 ? -11.814 3.356 2.959 1.00 86.69 85 GLN A CA 1
ATOM 670 C C . GLN A 1 85 ? -11.529 2.233 3.960 1.00 86.69 85 GLN A C 1
ATOM 672 O O . GLN A 1 85 ? -12.042 1.124 3.815 1.00 86.69 85 GLN A O 1
ATOM 677 N N . TYR A 1 86 ? -10.721 2.551 4.972 1.00 86.50 86 TYR A N 1
ATOM 678 C CA . TYR A 1 86 ? -10.292 1.631 6.024 1.00 86.50 86 TYR A CA 1
ATOM 679 C C . TYR A 1 86 ? -10.439 2.309 7.383 1.00 86.50 86 TYR A C 1
ATOM 681 O O . TYR A 1 86 ? -10.203 3.518 7.502 1.00 86.50 86 TYR A O 1
ATOM 689 N N . ALA A 1 87 ? -10.809 1.539 8.402 1.00 84.81 87 ALA A N 1
ATOM 690 C CA . ALA A 1 87 ? -10.696 1.987 9.783 1.00 84.81 87 ALA A CA 1
ATOM 691 C C . ALA A 1 87 ? -9.238 1.913 10.264 1.00 84.81 87 ALA A C 1
ATOM 693 O O . ALA A 1 87 ? -8.389 1.221 9.693 1.00 84.81 87 ALA A O 1
ATOM 694 N N . LEU A 1 88 ? -8.933 2.651 11.331 1.00 84.38 88 LEU A N 1
ATOM 695 C CA . LEU A 1 88 ? -7.603 2.623 11.931 1.00 84.38 88 LEU A CA 1
ATOM 696 C C . LEU A 1 88 ? -7.284 1.208 12.432 1.00 84.38 88 LEU A C 1
ATOM 698 O O . LEU A 1 88 ? -8.067 0.610 13.163 1.00 84.38 88 LEU A O 1
ATOM 702 N N . GLY A 1 89 ? -6.124 0.684 12.034 1.00 84.44 89 GLY A N 1
ATOM 703 C CA . GLY A 1 89 ? -5.674 -0.663 12.398 1.00 84.44 89 GLY A CA 1
ATOM 704 C C . GLY A 1 89 ? -6.158 -1.786 11.475 1.00 84.44 89 GLY A C 1
ATOM 705 O O . GLY A 1 89 ? -5.697 -2.919 11.624 1.00 84.44 89 GLY A O 1
ATOM 706 N N . GLU A 1 90 ? -7.026 -1.511 10.495 1.00 85.19 90 GLU A N 1
ATOM 707 C CA . GLU A 1 90 ? -7.378 -2.513 9.485 1.00 85.19 90 GLU A CA 1
ATOM 708 C C . GLU A 1 90 ? -6.203 -2.818 8.544 1.00 85.19 90 GLU A C 1
ATOM 710 O O . GLU A 1 90 ? -5.384 -1.960 8.206 1.00 85.19 90 GLU A O 1
ATOM 715 N N . LYS A 1 91 ? -6.138 -4.071 8.085 1.00 88.88 91 LYS A N 1
ATOM 716 C CA . LYS A 1 91 ? -5.154 -4.514 7.093 1.00 88.88 91 LYS A CA 1
ATOM 717 C C . LYS A 1 91 ? -5.643 -4.164 5.690 1.00 88.88 91 LYS A C 1
ATOM 719 O O . LYS A 1 91 ? -6.773 -4.490 5.339 1.00 88.88 91 LYS A O 1
ATOM 724 N N . ILE A 1 92 ? -4.760 -3.580 4.886 1.00 89.44 92 ILE A N 1
ATOM 725 C CA . ILE A 1 92 ? -4.993 -3.294 3.466 1.00 89.44 92 ILE A CA 1
ATOM 726 C C . ILE A 1 92 ? -4.484 -4.481 2.646 1.00 89.44 92 ILE A C 1
ATOM 728 O O . ILE A 1 92 ? -3.328 -4.885 2.802 1.00 89.44 92 ILE A O 1
ATOM 732 N N . PHE A 1 93 ? -5.315 -5.033 1.760 1.00 91.44 93 PHE A N 1
ATOM 733 C CA . PHE A 1 93 ? -4.906 -6.119 0.871 1.00 91.44 93 PHE A CA 1
ATOM 734 C C . PHE A 1 93 ? -4.638 -5.594 -0.534 1.00 91.44 93 PHE A C 1
ATOM 736 O O . PHE A 1 93 ? -5.497 -4.981 -1.166 1.00 91.44 93 PHE A O 1
ATOM 743 N N . ILE A 1 94 ? -3.446 -5.898 -1.045 1.00 90.38 94 ILE A N 1
ATOM 744 C CA . ILE A 1 94 ? -3.023 -5.522 -2.393 1.00 90.38 94 ILE A CA 1
ATOM 745 C C . ILE A 1 94 ? -2.964 -6.777 -3.264 1.00 90.38 94 ILE A C 1
ATOM 747 O O . ILE A 1 94 ? -2.369 -7.784 -2.879 1.00 90.38 94 ILE A O 1
ATOM 751 N N . ARG A 1 95 ? -3.572 -6.714 -4.450 1.00 90.44 95 ARG A N 1
ATOM 752 C CA . ARG A 1 95 ? -3.380 -7.698 -5.522 1.00 90.44 95 ARG A CA 1
ATOM 753 C C . ARG A 1 95 ? -2.511 -7.103 -6.607 1.00 90.44 95 ARG A C 1
ATOM 755 O O . ARG A 1 95 ? -2.648 -5.931 -6.944 1.00 90.44 95 ARG A O 1
ATOM 762 N N . ILE A 1 96 ? -1.649 -7.939 -7.162 1.00 88.81 96 ILE A N 1
ATOM 763 C CA . ILE A 1 96 ? -0.749 -7.568 -8.243 1.00 88.81 96 ILE A CA 1
ATOM 764 C C . ILE A 1 96 ? -1.021 -8.511 -9.408 1.00 88.81 96 ILE A C 1
ATOM 766 O O . ILE A 1 96 ? -1.082 -9.727 -9.222 1.00 88.81 96 ILE A O 1
ATOM 770 N N . GLY A 1 97 ? -1.222 -7.954 -10.597 1.00 86.69 97 GLY A N 1
ATOM 771 C CA . GLY A 1 97 ? -1.487 -8.713 -11.811 1.00 86.69 97 GLY A CA 1
ATOM 772 C C . GLY A 1 97 ? -0.844 -8.060 -13.027 1.00 86.69 97 GLY A C 1
ATOM 773 O O . GLY A 1 97 ? -0.689 -6.846 -13.087 1.00 86.69 97 GLY A O 1
ATOM 774 N N . GLY A 1 98 ? -0.469 -8.875 -14.011 1.00 85.06 98 GLY A N 1
ATOM 775 C CA . GLY A 1 98 ? 0.090 -8.389 -15.276 1.00 85.06 98 GLY A CA 1
ATOM 776 C C . GLY A 1 98 ? 1.578 -8.026 -15.249 1.00 85.06 98 GLY A C 1
ATOM 777 O O . GLY A 1 98 ? 2.107 -7.672 -16.299 1.00 85.06 98 GLY A O 1
ATOM 778 N N . LEU A 1 99 ? 2.261 -8.158 -14.107 1.00 87.81 99 LEU A N 1
ATOM 779 C CA . LEU A 1 99 ? 3.721 -8.054 -14.043 1.00 87.81 99 LEU A CA 1
ATOM 780 C C . LEU A 1 99 ? 4.389 -9.312 -14.615 1.00 87.81 99 LEU A C 1
ATOM 782 O O . LEU A 1 99 ? 3.890 -10.428 -14.443 1.00 87.81 99 LEU A O 1
ATOM 786 N N . GLN A 1 100 ? 5.509 -9.121 -15.304 1.00 88.12 100 GLN A N 1
ATOM 787 C CA . GLN A 1 100 ? 6.381 -10.184 -15.794 1.00 88.12 100 GLN A CA 1
ATOM 788 C C . GLN A 1 100 ? 7.401 -10.584 -14.721 1.00 88.12 100 GLN A C 1
ATOM 790 O O . GLN A 1 100 ? 7.716 -9.815 -13.820 1.00 88.12 100 GLN A O 1
ATOM 795 N N . PHE A 1 101 ? 7.961 -11.786 -14.849 1.00 85.62 101 PHE A N 1
ATOM 796 C CA . PHE A 1 101 ? 8.933 -12.328 -13.891 1.00 85.62 101 PHE A CA 1
ATOM 797 C C . PHE A 1 101 ? 10.201 -11.471 -13.735 1.00 85.62 101 PHE A C 1
ATOM 799 O O . PHE A 1 101 ? 10.802 -11.465 -12.677 1.00 85.62 101 PHE A O 1
ATOM 806 N N . GLN A 1 102 ? 10.603 -10.730 -14.767 1.00 91.12 102 GLN A N 1
ATOM 807 C CA . GLN A 1 102 ? 11.775 -9.847 -14.708 1.00 91.12 102 GLN A CA 1
ATOM 808 C C . GLN A 1 102 ? 11.430 -8.376 -14.417 1.00 91.12 102 GLN A C 1
ATOM 810 O O . GLN A 1 102 ? 12.285 -7.506 -14.587 1.00 91.12 102 GLN A O 1
ATOM 815 N N . ASP A 1 103 ? 10.181 -8.074 -14.052 1.00 90.56 103 ASP A N 1
ATOM 816 C CA . ASP A 1 103 ? 9.787 -6.701 -13.747 1.00 90.56 103 ASP A CA 1
ATOM 817 C C . ASP A 1 103 ? 10.289 -6.315 -12.353 1.00 90.56 103 ASP A C 1
ATOM 819 O O . ASP A 1 103 ? 9.900 -6.902 -11.345 1.00 90.56 103 ASP A O 1
ATOM 823 N N . ILE A 1 104 ? 11.123 -5.278 -12.312 1.00 91.62 104 ILE A N 1
ATOM 824 C CA . ILE A 1 104 ? 11.639 -4.667 -11.087 1.00 91.62 104 ILE A CA 1
ATOM 825 C C . ILE A 1 104 ? 11.057 -3.265 -10.990 1.00 91.62 104 ILE A C 1
ATOM 827 O O . ILE A 1 104 ? 11.059 -2.506 -11.966 1.00 91.62 104 ILE A O 1
ATOM 831 N N . GLY A 1 105 ? 10.559 -2.890 -9.818 1.00 90.69 105 GLY A N 1
ATOM 832 C CA . GLY A 1 105 ? 9.946 -1.584 -9.654 1.00 90.69 105 GLY A CA 1
ATOM 833 C C . GLY A 1 105 ? 9.579 -1.257 -8.222 1.00 90.69 105 GLY A C 1
ATOM 834 O O . GLY A 1 105 ? 10.109 -1.809 -7.263 1.00 90.69 105 GLY A O 1
ATOM 835 N N . GLN A 1 106 ? 8.671 -0.298 -8.080 1.00 91.75 106 GLN A N 1
ATOM 836 C CA . GLN A 1 106 ? 8.151 0.114 -6.785 1.00 91.75 106 GLN A CA 1
ATOM 837 C C . GLN A 1 106 ? 6.680 0.509 -6.886 1.00 91.75 106 GLN A C 1
ATOM 839 O O . GLN A 1 106 ? 6.250 1.136 -7.857 1.00 91.75 106 GLN A O 1
ATOM 844 N N . ILE A 1 107 ? 5.919 0.169 -5.851 1.00 90.00 107 ILE A N 1
ATOM 845 C CA . ILE A 1 107 ? 4.566 0.666 -5.619 1.00 90.00 107 ILE A CA 1
ATOM 846 C C . ILE A 1 107 ? 4.696 1.972 -4.842 1.00 90.00 107 ILE A C 1
ATOM 848 O O . ILE A 1 107 ? 5.226 1.970 -3.734 1.00 90.00 107 ILE A O 1
ATOM 852 N N . ALA A 1 108 ? 4.217 3.082 -5.400 1.00 91.56 108 ALA A N 1
ATOM 853 C CA . ALA A 1 108 ? 4.163 4.362 -4.699 1.00 91.56 108 ALA A CA 1
ATOM 854 C C . ALA A 1 108 ? 2.757 4.592 -4.129 1.00 91.56 108 ALA A C 1
ATOM 856 O O . ALA A 1 108 ? 1.792 4.780 -4.874 1.00 91.56 108 ALA A O 1
ATOM 857 N N . VAL A 1 109 ? 2.643 4.597 -2.802 1.00 89.19 109 VAL A N 1
ATOM 858 C CA . VAL A 1 109 ? 1.426 4.993 -2.090 1.00 89.19 109 VAL A CA 1
ATOM 859 C C . VAL A 1 109 ? 1.463 6.503 -1.902 1.00 89.19 109 VAL A C 1
ATOM 861 O O . VAL A 1 109 ? 2.370 7.048 -1.271 1.00 89.19 109 VAL A O 1
ATOM 864 N N . MET A 1 110 ? 0.470 7.183 -2.467 1.00 89.00 110 MET A N 1
ATOM 865 C CA . MET A 1 110 ? 0.403 8.640 -2.498 1.00 89.00 110 MET A CA 1
ATOM 866 C C . MET A 1 110 ? -0.569 9.158 -1.437 1.00 89.00 110 MET A C 1
ATOM 868 O O . MET A 1 110 ? -1.697 8.677 -1.345 1.00 89.00 110 MET A O 1
ATOM 872 N N . LYS A 1 111 ? -0.172 10.192 -0.696 1.00 91.00 111 LYS A N 1
ATOM 873 C CA . LYS A 1 111 ? -1.045 10.950 0.207 1.00 91.00 111 LYS A CA 1
ATOM 874 C C . LYS A 1 111 ? -1.425 12.278 -0.465 1.00 91.00 111 LYS A C 1
ATOM 876 O O . LYS A 1 111 ? -0.533 12.986 -0.941 1.00 91.00 111 LYS A O 1
ATOM 881 N N . PRO A 1 112 ? -2.716 12.641 -0.536 1.00 89.62 112 PRO A N 1
ATOM 882 C CA . PRO A 1 112 ? -3.120 13.941 -1.060 1.00 89.62 112 PRO A CA 1
ATOM 883 C C . PRO A 1 112 ? -2.632 15.065 -0.135 1.00 89.62 112 PRO A C 1
ATOM 885 O O . PRO A 1 112 ? -2.775 14.978 1.082 1.00 89.62 112 PRO A O 1
ATOM 888 N N . LEU A 1 113 ? -2.051 16.117 -0.715 1.00 90.94 113 LEU A N 1
ATOM 889 C CA . LEU A 1 113 ? -1.717 17.359 -0.001 1.00 90.94 113 LEU A CA 1
ATOM 890 C C . LEU A 1 113 ? -2.821 18.407 -0.177 1.00 90.94 113 LEU A C 1
ATOM 892 O O . LEU A 1 113 ? -3.098 19.189 0.727 1.00 90.94 113 LEU A O 1
ATOM 896 N N . ASN A 1 114 ? -3.425 18.429 -1.363 1.00 92.00 114 ASN A N 1
ATOM 897 C CA . ASN A 1 114 ? -4.570 19.248 -1.746 1.00 92.00 114 ASN A CA 1
ATOM 898 C C . ASN A 1 114 ? -5.226 18.621 -2.993 1.00 92.00 114 ASN A C 1
ATOM 900 O O . ASN A 1 114 ? -4.819 17.540 -3.427 1.00 92.00 114 ASN A O 1
ATOM 904 N N . ASP A 1 115 ? -6.209 19.302 -3.583 1.00 87.81 115 ASP A N 1
ATOM 905 C CA . ASP A 1 115 ? -6.996 18.786 -4.713 1.00 87.81 115 ASP A CA 1
ATOM 906 C C . ASP A 1 115 ? -6.154 18.388 -5.938 1.00 87.81 115 ASP A C 1
ATOM 908 O O . ASP A 1 115 ? -6.542 17.492 -6.689 1.00 87.81 115 ASP A O 1
ATOM 912 N N . THR A 1 116 ? -4.994 19.018 -6.153 1.00 92.06 116 THR A N 1
ATOM 913 C CA . THR A 1 116 ? -4.172 18.791 -7.355 1.00 92.06 116 THR A CA 1
ATOM 914 C C . THR A 1 116 ? -2.792 18.207 -7.069 1.00 92.06 116 THR A C 1
ATOM 916 O O . THR A 1 116 ? -2.156 17.687 -7.984 1.00 92.06 116 THR A O 1
ATOM 919 N N . HIS A 1 117 ? -2.308 18.274 -5.829 1.00 90.81 117 HIS A N 1
ATOM 920 C CA . HIS A 1 117 ? -0.966 17.832 -5.453 1.00 90.81 117 HIS A CA 1
ATOM 921 C C . HIS A 1 117 ? -1.019 16.611 -4.544 1.00 90.81 117 HIS A C 1
ATOM 923 O O . HIS A 1 117 ? -1.814 16.519 -3.605 1.00 90.81 117 HIS A O 1
ATOM 929 N N . LYS A 1 118 ? -0.106 15.681 -4.807 1.00 92.19 118 LYS A N 1
ATOM 930 C CA . LYS A 1 118 ? 0.068 14.455 -4.038 1.00 92.19 118 LYS A CA 1
ATOM 931 C C . LYS A 1 118 ? 1.536 14.308 -3.673 1.00 92.19 118 LYS A C 1
ATOM 933 O O . LYS A 1 118 ? 2.410 14.656 -4.462 1.00 92.19 118 LYS A O 1
ATOM 938 N N . GLU A 1 119 ? 1.781 13.771 -2.493 1.00 94.25 119 GLU A N 1
ATOM 939 C CA . GLU A 1 119 ? 3.109 13.451 -1.986 1.00 94.25 119 GLU A CA 1
ATOM 940 C C . GLU A 1 119 ? 3.253 11.934 -1.878 1.00 94.25 119 GLU A C 1
ATOM 942 O O . GLU A 1 119 ? 2.282 11.230 -1.593 1.00 94.25 119 GLU A O 1
ATOM 947 N N . VAL A 1 120 ? 4.461 11.424 -2.103 1.00 94.50 120 VAL A N 1
ATOM 948 C CA . VAL A 1 120 ? 4.773 10.015 -1.854 1.00 94.50 120 VAL A CA 1
ATOM 949 C C . VAL A 1 120 ? 4.811 9.793 -0.343 1.00 94.50 120 VAL A C 1
ATOM 951 O O . VAL A 1 120 ? 5.619 10.401 0.352 1.00 94.50 120 VAL A O 1
ATOM 954 N N . TYR A 1 121 ? 3.933 8.933 0.166 1.00 92.56 121 TYR A N 1
ATOM 955 C CA . TYR A 1 121 ? 3.885 8.579 1.585 1.00 92.56 121 TYR A CA 1
ATOM 956 C C . TYR A 1 121 ? 4.729 7.344 1.897 1.00 92.56 121 TYR A C 1
ATOM 958 O O . TYR A 1 121 ? 5.451 7.316 2.888 1.00 92.56 121 TYR A O 1
ATOM 966 N N . LEU A 1 122 ? 4.637 6.328 1.040 1.00 92.62 122 LEU A N 1
ATOM 967 C CA . LEU A 1 122 ? 5.339 5.061 1.190 1.00 92.62 122 LEU A CA 1
ATOM 968 C C . LEU A 1 122 ? 5.702 4.532 -0.195 1.00 92.62 122 LEU A C 1
ATOM 970 O O . LEU A 1 122 ? 4.885 4.581 -1.115 1.00 92.62 122 LEU A O 1
ATOM 974 N N . THR A 1 123 ? 6.906 3.991 -0.332 1.00 94.19 123 THR A N 1
ATOM 975 C CA . THR A 1 123 ? 7.304 3.195 -1.492 1.00 94.19 123 THR A CA 1
ATOM 976 C C . THR A 1 123 ? 7.558 1.760 -1.062 1.00 94.19 123 THR A C 1
ATOM 978 O O . THR A 1 123 ? 8.197 1.507 -0.044 1.00 94.19 123 THR A O 1
ATOM 981 N N . ILE A 1 124 ? 7.035 0.812 -1.836 1.00 90.94 124 ILE A N 1
ATOM 982 C CA . ILE A 1 124 ? 7.234 -0.620 -1.614 1.00 90.94 124 ILE A CA 1
ATOM 983 C C . ILE A 1 124 ? 7.969 -1.158 -2.843 1.00 90.94 124 ILE A C 1
ATOM 985 O O . ILE A 1 124 ? 7.341 -1.268 -3.900 1.00 90.94 124 ILE A O 1
ATOM 989 N N . PRO A 1 125 ? 9.283 -1.428 -2.762 1.00 92.56 125 PRO A N 1
ATOM 990 C CA . PRO A 1 125 ? 10.009 -2.015 -3.877 1.00 92.56 125 PRO A CA 1
ATOM 991 C C . PRO A 1 125 ? 9.526 -3.448 -4.123 1.00 92.56 125 PRO A C 1
ATOM 993 O O . PRO A 1 125 ? 9.138 -4.153 -3.189 1.00 92.56 125 PRO A O 1
ATOM 996 N N . PHE A 1 126 ? 9.565 -3.879 -5.377 1.00 87.88 126 PHE A N 1
ATOM 997 C CA . PHE A 1 126 ? 9.345 -5.266 -5.762 1.00 87.88 126 PHE A CA 1
ATOM 998 C C . PHE A 1 126 ? 10.375 -5.684 -6.808 1.00 87.88 126 PHE A C 1
ATOM 1000 O O . PHE A 1 126 ? 10.783 -4.884 -7.653 1.00 87.88 126 PHE A O 1
ATOM 1007 N N . ASP A 1 127 ? 10.754 -6.952 -6.740 1.00 88.62 127 ASP A N 1
ATOM 1008 C CA . ASP A 1 127 ? 11.561 -7.642 -7.736 1.00 88.62 127 ASP A CA 1
ATOM 1009 C C . ASP A 1 127 ? 10.820 -8.932 -8.090 1.00 88.62 127 ASP A C 1
ATOM 1011 O O . ASP A 1 127 ? 10.360 -9.651 -7.196 1.00 88.62 127 ASP A O 1
ATOM 1015 N N . GLY A 1 128 ? 10.600 -9.165 -9.380 1.00 78.06 128 GLY A N 1
ATOM 1016 C CA . GLY A 1 128 ? 9.909 -10.354 -9.856 1.00 78.06 128 GLY A CA 1
ATOM 1017 C C . GLY A 1 128 ? 10.724 -11.645 -9.697 1.00 78.06 128 GLY A C 1
ATOM 1018 O O . GLY A 1 128 ? 10.107 -12.717 -9.712 1.00 78.06 128 GLY A O 1
ATOM 1019 N N . ALA A 1 129 ? 12.054 -11.553 -9.517 1.00 68.50 129 ALA A N 1
ATOM 1020 C CA . ALA A 1 129 ? 12.980 -12.689 -9.449 1.00 68.50 129 ALA A CA 1
ATOM 1021 C C . ALA A 1 129 ? 14.011 -12.587 -8.313 1.00 68.50 129 ALA A C 1
ATOM 1023 O O . ALA A 1 129 ? 14.713 -11.560 -8.217 1.00 68.50 129 ALA A O 1
#

Foldseek 3Di:
DDPVVVVVVVVVVVVVVVVVVVVPPPPPPPPVPPPPCVPVDCDPPPDVVVVVVVVVVVVVVVVDPDDDDAFDWDDDPQKTWRDPDDDPPDDIDMDGDDDDLADWDWDFDWDDPDPPDIDGPDIGTDGSD

pLDDT: mean 75.06, std 16.3, range [37.94, 94.5]